Protein AF-A0A9J5WM61-F1 (afdb_monomer)

F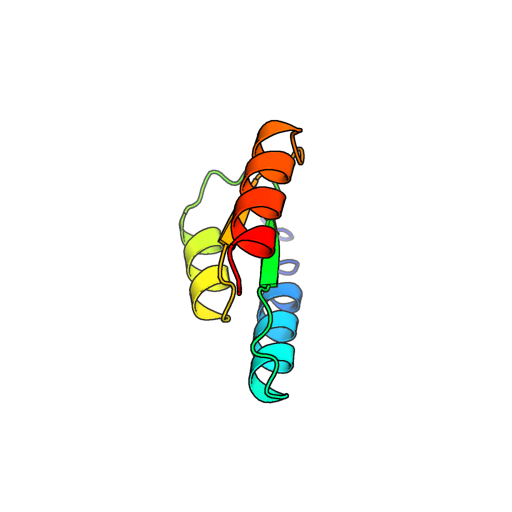oldseek 3Di:
DDDDPPPLPPPLVVLLVCVVVVDPDADEAEAADDPDCVSVVSNVVSPHPYYYYDDCDPVNVVVVVVVVVPPD

Structure (mmCIF, N/CA/C/O backbone):
data_AF-A0A9J5WM61-F1
#
_entry.id   AF-A0A9J5WM61-F1
#
loop_
_atom_site.group_PDB
_atom_site.id
_atom_site.type_symbol
_atom_site.label_atom_id
_atom_site.label_alt_id
_atom_site.label_comp_id
_atom_site.label_asym_id
_atom_site.label_entity_id
_atom_site.label_seq_id
_atom_site.pdbx_PDB_ins_code
_atom_site.Cartn_x
_atom_site.Cartn_y
_atom_site.Cartn_z
_atom_site.occupancy
_atom_site.B_iso_or_equiv
_atom_site.auth_seq_id
_atom_site.auth_comp_id
_atom_site.auth_asym_id
_atom_site.auth_atom_id
_atom_site.pdbx_PDB_model_num
ATOM 1 N N . MET A 1 1 ? 11.559 -5.759 -29.493 1.00 42.38 1 MET A N 1
ATOM 2 C CA . MET A 1 1 ? 11.323 -5.016 -28.232 1.00 42.38 1 MET A CA 1
ATOM 3 C C . MET A 1 1 ? 9.889 -5.266 -27.782 1.00 42.38 1 MET A C 1
ATOM 5 O O . MET A 1 1 ? 9.000 -4.471 -28.036 1.00 42.38 1 MET A O 1
ATOM 9 N N . SER A 1 2 ? 9.631 -6.435 -27.209 1.00 46.31 2 SER A N 1
ATOM 10 C CA . SER A 1 2 ? 8.300 -6.855 -26.769 1.00 46.31 2 SER A CA 1
ATOM 11 C C . SER A 1 2 ? 8.512 -7.672 -25.508 1.00 46.31 2 SER A C 1
ATOM 13 O O . SER A 1 2 ? 9.281 -8.626 -25.579 1.00 46.31 2 SER A O 1
ATOM 15 N N . SER A 1 3 ? 7.945 -7.238 -24.373 1.00 43.59 3 SER A N 1
ATOM 16 C CA . SER A 1 3 ? 7.462 -8.085 -23.254 1.00 43.59 3 SER A CA 1
ATOM 17 C C . SER A 1 3 ? 7.226 -7.314 -21.942 1.00 43.59 3 SER A C 1
ATOM 19 O O . SER A 1 3 ? 6.421 -7.752 -21.126 1.00 43.59 3 SER A O 1
ATOM 21 N N . SER A 1 4 ? 7.826 -6.141 -21.716 1.00 47.25 4 SER A N 1
ATOM 22 C CA . SER A 1 4 ? 7.787 -5.509 -20.377 1.00 47.25 4 SER A CA 1
ATOM 23 C C . SER A 1 4 ? 6.497 -4.732 -20.055 1.00 47.25 4 SER A C 1
ATOM 25 O O . SER A 1 4 ? 6.165 -4.539 -18.891 1.00 47.25 4 SER A O 1
ATOM 27 N N . ALA A 1 5 ? 5.718 -4.317 -21.063 1.00 45.19 5 ALA A N 1
ATOM 28 C CA . ALA A 1 5 ? 4.525 -3.477 -20.867 1.00 45.19 5 ALA A CA 1
ATOM 29 C C . ALA A 1 5 ? 3.239 -4.255 -20.499 1.00 45.19 5 ALA A C 1
ATOM 31 O O . ALA A 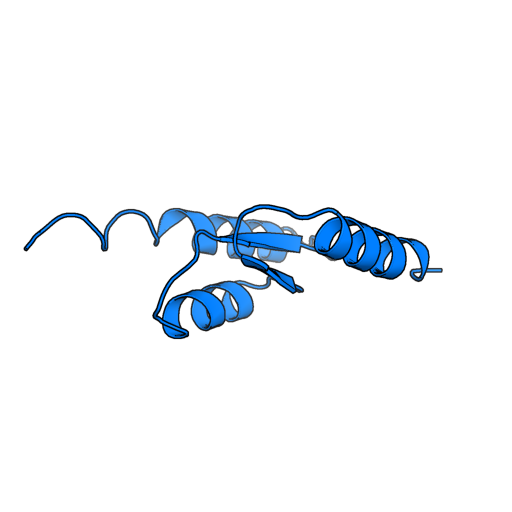1 5 ? 2.223 -3.652 -20.144 1.00 45.19 5 ALA A O 1
ATOM 32 N N . SER A 1 6 ? 3.258 -5.590 -20.583 1.00 39.78 6 SER A N 1
ATOM 33 C CA . SER A 1 6 ? 2.076 -6.435 -20.343 1.00 39.78 6 SER A CA 1
ATOM 34 C C . SER A 1 6 ? 1.808 -6.687 -18.847 1.00 39.78 6 SER A C 1
ATOM 36 O O . SER A 1 6 ? 0.657 -6.786 -18.422 1.00 39.78 6 SER A O 1
ATOM 38 N N . SER A 1 7 ? 2.852 -6.694 -18.008 1.00 47.06 7 SER A N 1
ATOM 39 C CA . SER A 1 7 ? 2.761 -7.138 -16.604 1.00 47.06 7 SER A CA 1
ATOM 40 C C . SER A 1 7 ? 2.222 -6.075 -15.618 1.00 47.06 7 SER A C 1
ATOM 42 O O . SER A 1 7 ? 1.738 -6.403 -14.533 1.00 47.06 7 SER A O 1
ATOM 44 N N . SER A 1 8 ? 2.208 -4.788 -15.995 1.00 52.16 8 SER A N 1
ATOM 45 C CA . SER A 1 8 ? 1.834 -3.676 -15.089 1.00 52.16 8 SER A CA 1
ATOM 46 C C . SER A 1 8 ? 0.361 -3.243 -15.151 1.00 52.16 8 SER A C 1
ATOM 48 O O . SER A 1 8 ? -0.064 -2.372 -14.386 1.00 52.16 8 SER A O 1
ATOM 50 N N . LYS A 1 9 ? -0.459 -3.817 -16.045 1.00 50.94 9 LYS A N 1
ATOM 51 C CA . LYS A 1 9 ? -1.899 -3.484 -16.133 1.00 50.94 9 LYS A CA 1
ATOM 52 C C . LYS A 1 9 ? -2.749 -4.182 -15.065 1.00 50.94 9 LYS A C 1
ATOM 54 O O . LYS A 1 9 ? -3.783 -3.642 -14.682 1.00 50.94 9 LYS A O 1
ATOM 59 N N . GLY A 1 10 ? -2.334 -5.354 -14.578 1.00 61.94 10 GLY A N 1
ATOM 60 C CA . GLY A 1 10 ? -3.115 -6.149 -13.620 1.00 61.94 10 GLY A CA 1
ATOM 61 C C . GLY A 1 10 ? -3.127 -5.572 -12.201 1.00 61.94 10 GLY A C 1
ATOM 62 O O . GLY A 1 10 ? -4.185 -5.444 -11.592 1.00 61.94 10 GLY A O 1
ATOM 63 N N . LYS A 1 11 ? -1.962 -5.151 -11.694 1.00 64.75 11 LYS A N 1
ATOM 64 C CA . LYS A 1 11 ? -1.795 -4.747 -10.286 1.00 64.75 11 LYS A CA 1
ATOM 65 C C . LYS A 1 11 ? -2.582 -3.479 -9.925 1.00 64.75 11 LYS A C 1
ATOM 67 O O . LYS A 1 11 ? -3.261 -3.443 -8.909 1.00 64.75 11 LYS A O 1
ATOM 72 N N . ARG A 1 12 ? -2.591 -2.477 -10.810 1.00 79.94 12 ARG A N 1
ATOM 73 C CA . ARG A 1 12 ? -3.361 -1.231 -10.623 1.00 79.94 12 ARG A CA 1
ATOM 74 C C . ARG A 1 12 ? -4.872 -1.457 -10.641 1.00 79.94 12 ARG A C 1
ATOM 76 O O . ARG A 1 12 ? -5.609 -0.792 -9.920 1.00 79.94 12 ARG A O 1
ATOM 83 N N . LYS A 1 13 ? -5.348 -2.404 -11.458 1.00 86.94 13 LYS A N 1
ATOM 84 C CA . LYS A 1 13 ? -6.772 -2.763 -11.505 1.00 86.94 13 LYS A CA 1
ATOM 85 C C . LYS A 1 13 ? -7.237 -3.379 -10.188 1.00 86.94 13 LYS A C 1
ATOM 87 O O . LYS A 1 13 ? -8.344 -3.073 -9.759 1.00 86.94 13 LYS A O 1
ATOM 92 N N . ALA A 1 14 ? -6.394 -4.187 -9.542 1.00 90.19 14 ALA A N 1
ATOM 93 C CA . ALA A 1 14 ? -6.706 -4.766 -8.240 1.00 90.19 14 ALA A CA 1
ATOM 94 C C . ALA A 1 14 ? -6.901 -3.675 -7.176 1.00 90.19 14 ALA A C 1
ATOM 96 O O . ALA A 1 14 ? -7.953 -3.639 -6.546 1.00 90.19 14 ALA A O 1
A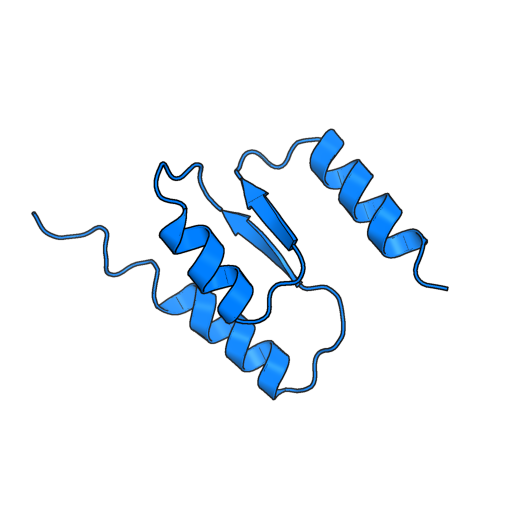TOM 97 N N . THR A 1 15 ? -5.966 -2.725 -7.049 1.00 92.44 15 THR A N 1
ATOM 98 C CA . THR A 1 15 ? -6.094 -1.610 -6.091 1.00 92.44 15 THR A CA 1
ATOM 99 C C . THR A 1 15 ? -7.351 -0.776 -6.342 1.00 92.44 15 THR A C 1
ATOM 101 O O . THR A 1 15 ? -8.130 -0.550 -5.417 1.00 92.44 15 THR A O 1
ATOM 104 N N . LYS A 1 16 ? -7.625 -0.411 -7.605 1.00 93.12 16 LYS A N 1
ATOM 105 C CA . LYS A 1 16 ? -8.858 0.312 -7.967 1.00 93.12 16 LYS A CA 1
ATOM 106 C C . LYS A 1 16 ? -10.112 -0.472 -7.588 1.00 93.12 16 LYS A C 1
ATOM 108 O O . LYS A 1 16 ? -11.072 0.110 -7.088 1.00 93.12 16 LYS A O 1
ATOM 113 N N . LYS A 1 17 ? -10.106 -1.794 -7.793 1.00 94.44 17 LYS A N 1
ATOM 114 C CA . LYS A 1 17 ? -11.225 -2.658 -7.410 1.00 94.44 17 LYS A CA 1
ATOM 115 C C . LYS A 1 17 ? -11.421 -2.668 -5.893 1.00 94.44 17 LYS A C 1
ATOM 117 O O . LYS A 1 17 ? -12.549 -2.463 -5.458 1.00 94.44 17 LYS A O 1
ATOM 122 N N . LEU A 1 18 ? -10.353 -2.822 -5.108 1.00 94.25 18 LEU A N 1
ATOM 123 C CA . LEU A 1 18 ? -10.410 -2.785 -3.641 1.00 94.25 18 LEU A CA 1
ATOM 124 C C . LEU A 1 18 ? -11.003 -1.463 -3.132 1.00 94.25 18 LEU A C 1
ATOM 126 O O . LEU A 1 18 ? -11.922 -1.476 -2.316 1.00 94.25 18 LEU A O 1
ATOM 130 N N . ARG A 1 19 ? -10.567 -0.323 -3.681 1.00 94.75 19 ARG A N 1
ATOM 131 C CA . ARG A 1 19 ? -11.150 0.985 -3.338 1.00 94.75 19 ARG A CA 1
ATOM 132 C C . ARG A 1 19 ? -12.609 1.115 -3.761 1.00 94.75 19 ARG A C 1
ATOM 134 O O . ARG A 1 19 ? -13.422 1.575 -2.971 1.00 94.75 19 ARG A O 1
ATOM 141 N N . SER A 1 20 ? -12.976 0.638 -4.952 1.00 95.56 20 SER A N 1
ATOM 142 C CA . SER A 1 20 ? -14.382 0.625 -5.389 1.00 95.56 20 SER A CA 1
ATOM 143 C C . SER A 1 20 ? -15.287 -0.267 -4.528 1.00 95.56 20 SER A C 1
ATOM 145 O O . SER A 1 20 ? -16.496 -0.075 -4.518 1.00 95.56 20 SER A O 1
ATOM 147 N N . MET A 1 21 ? -14.712 -1.234 -3.802 1.00 96.56 21 MET A N 1
ATOM 148 C CA . MET A 1 21 ? -15.420 -2.061 -2.818 1.00 96.56 21 MET A CA 1
ATOM 149 C C . MET A 1 21 ? -15.572 -1.365 -1.455 1.00 96.56 21 MET A C 1
ATOM 151 O O . MET A 1 21 ? -16.095 -1.972 -0.528 1.00 96.56 21 MET A O 1
ATOM 155 N N . GLY A 1 22 ? -15.118 -0.115 -1.317 1.00 95.25 22 GLY A N 1
ATOM 156 C CA . GLY A 1 22 ? -15.229 0.659 -0.081 1.00 95.25 22 GLY A CA 1
ATOM 157 C C . GLY A 1 22 ? -14.133 0.372 0.947 1.00 95.25 22 GLY A C 1
ATOM 158 O O . GLY A 1 22 ? -14.278 0.761 2.101 1.00 95.25 22 GLY A O 1
ATOM 159 N N . ILE A 1 23 ? -13.033 -0.292 0.569 1.00 94.75 23 ILE A N 1
ATOM 160 C CA . ILE A 1 23 ? -11.910 -0.518 1.489 1.00 94.75 23 ILE A CA 1
ATOM 161 C C . ILE A 1 23 ? -11.229 0.817 1.801 1.00 94.75 23 ILE A C 1
ATOM 163 O O . ILE A 1 23 ? -10.640 1.453 0.923 1.00 94.75 23 ILE A O 1
ATOM 167 N N . THR A 1 24 ? -11.269 1.206 3.073 1.00 92.00 24 THR A N 1
ATOM 168 C CA . THR A 1 24 ? -10.632 2.418 3.615 1.00 92.00 24 THR A CA 1
ATOM 169 C C . THR A 1 24 ? -9.339 2.123 4.374 1.00 92.00 24 THR A C 1
ATOM 171 O O . THR A 1 24 ? -8.564 3.035 4.656 1.00 92.00 24 THR A O 1
ATOM 174 N N . THR A 1 25 ? -9.070 0.851 4.685 1.00 92.12 25 THR A N 1
ATOM 175 C CA . THR A 1 25 ? -7.807 0.410 5.286 1.00 92.12 25 THR A CA 1
ATOM 176 C C . THR A 1 25 ? -6.623 0.773 4.391 1.00 92.12 25 THR A C 1
ATOM 178 O O . THR A 1 25 ? -6.767 0.918 3.173 1.00 92.12 25 THR A O 1
ATOM 181 N N . MET A 1 26 ? -5.451 0.924 5.010 1.00 92.81 26 MET A N 1
ATOM 182 C CA . MET A 1 26 ? -4.220 1.243 4.300 1.00 92.81 26 MET A CA 1
ATOM 183 C C . MET A 1 26 ? -3.859 0.130 3.305 1.00 92.81 26 MET A C 1
ATOM 185 O O . MET A 1 26 ? -3.851 -1.046 3.668 1.00 92.81 26 MET A O 1
ATOM 189 N N . ILE A 1 27 ? -3.545 0.499 2.065 1.00 93.31 27 ILE A N 1
ATOM 190 C CA . ILE A 1 27 ? -3.066 -0.401 1.016 1.00 93.31 27 ILE A CA 1
ATOM 191 C C . ILE A 1 27 ? -1.648 0.027 0.641 1.00 93.31 27 ILE A C 1
ATOM 193 O O . ILE A 1 27 ? -1.432 1.130 0.136 1.00 93.31 27 ILE A O 1
ATOM 197 N N . VAL A 1 28 ? -0.695 -0.878 0.863 1.00 91.50 28 VAL A N 1
ATOM 198 C CA . VAL A 1 28 ? 0.732 -0.653 0.611 1.00 91.50 28 VAL A CA 1
ATOM 199 C C . VAL A 1 28 ? 1.177 -1.456 -0.607 1.00 91.50 28 VAL A C 1
ATOM 201 O O . VAL A 1 28 ? 0.963 -2.668 -0.680 1.00 91.50 28 VAL A O 1
ATOM 204 N N . GLY A 1 29 ? 1.808 -0.788 -1.569 1.00 89.62 29 GLY A N 1
ATOM 205 C CA . GLY A 1 29 ? 2.421 -1.430 -2.730 1.00 89.62 29 GLY A CA 1
ATOM 206 C C . GLY A 1 29 ? 3.886 -1.761 -2.483 1.00 89.62 29 GLY A C 1
ATOM 207 O O . GLY A 1 29 ? 4.635 -0.915 -2.016 1.00 89.62 29 GLY A O 1
ATOM 208 N N . ILE A 1 30 ? 4.313 -2.971 -2.849 1.00 88.12 30 ILE A N 1
ATOM 209 C CA . ILE A 1 30 ? 5.731 -3.351 -2.872 1.00 88.12 30 ILE A CA 1
ATOM 210 C C . ILE A 1 30 ? 6.138 -3.627 -4.319 1.00 88.12 30 ILE A C 1
ATOM 212 O O . ILE A 1 30 ? 5.653 -4.570 -4.960 1.00 88.12 30 ILE A O 1
ATOM 216 N N . THR A 1 31 ? 7.022 -2.792 -4.848 1.00 82.50 31 THR A N 1
ATOM 217 C CA . THR A 1 31 ? 7.432 -2.781 -6.257 1.00 82.50 31 THR A CA 1
ATOM 218 C C . THR A 1 31 ? 8.876 -3.239 -6.408 1.00 82.50 31 THR A C 1
ATOM 220 O O . THR A 1 31 ? 9.655 -3.192 -5.470 1.00 82.50 31 THR A O 1
ATOM 223 N N . THR A 1 32 ? 9.247 -3.785 -7.562 1.00 82.06 32 THR A N 1
ATOM 224 C CA . THR A 1 32 ? 10.673 -3.958 -7.882 1.00 82.06 32 THR A CA 1
ATOM 225 C C . THR A 1 32 ? 11.302 -2.582 -8.085 1.00 82.06 32 THR A C 1
ATOM 227 O O . THR A 1 32 ? 10.581 -1.736 -8.613 1.00 82.06 32 THR A O 1
ATOM 230 N N . PRO A 1 33 ? 12.588 -2.376 -7.741 1.00 71.00 33 PRO A N 1
ATOM 231 C CA . PRO A 1 33 ? 13.289 -1.143 -8.079 1.00 71.00 33 PRO A CA 1
ATOM 232 C C . PRO A 1 33 ? 13.094 -0.854 -9.561 1.00 71.00 33 PRO A C 1
ATOM 234 O O . PRO A 1 33 ? 13.395 -1.706 -10.405 1.00 71.00 33 PRO A O 1
ATOM 237 N N . ASP A 1 34 ? 12.498 0.289 -9.867 1.00 67.31 34 ASP A N 1
ATOM 238 C CA . ASP A 1 34 ? 12.218 0.700 -11.234 1.00 67.31 34 ASP A CA 1
ATOM 239 C C . ASP A 1 34 ? 12.795 2.095 -11.418 1.00 67.31 34 ASP A C 1
ATOM 241 O O . ASP A 1 34 ? 12.609 2.983 -10.596 1.00 67.31 34 ASP A O 1
ATOM 245 N N . VAL A 1 35 ? 13.506 2.294 -12.520 1.00 59.97 35 VAL A N 1
ATOM 246 C CA . VAL A 1 35 ? 14.179 3.561 -12.830 1.00 59.97 35 VAL A CA 1
ATOM 247 C C . VAL A 1 35 ? 13.164 4.638 -13.247 1.00 59.97 35 VAL A C 1
ATOM 249 O O . VAL A 1 35 ? 13.533 5.773 -13.534 1.00 59.97 35 VAL A O 1
ATOM 252 N N . ASN A 1 36 ? 11.880 4.276 -13.355 1.00 67.00 36 ASN A N 1
ATOM 253 C CA . ASN A 1 36 ? 10.838 5.114 -13.921 1.00 67.00 36 ASN A CA 1
ATOM 254 C C . ASN A 1 36 ? 9.725 5.444 -12.914 1.00 6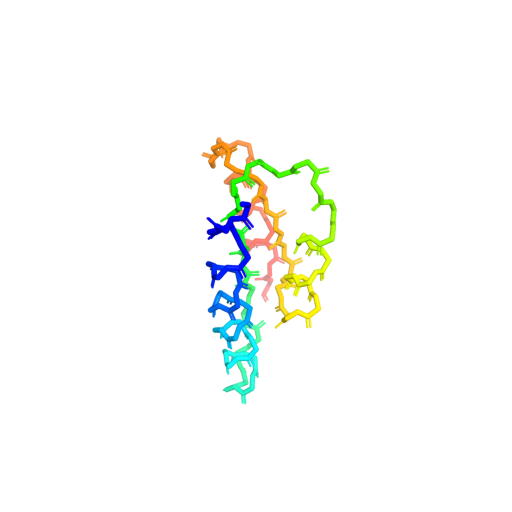7.00 36 ASN A C 1
ATOM 256 O O . ASN A 1 36 ? 8.788 4.664 -12.706 1.00 67.00 36 ASN A O 1
ATOM 260 N N . ASP A 1 37 ? 9.759 6.680 -12.412 1.00 70.62 37 ASP A N 1
ATOM 261 C CA . ASP A 1 37 ? 8.765 7.289 -11.512 1.00 70.62 37 ASP A CA 1
ATOM 262 C C . ASP A 1 37 ? 7.316 7.193 -12.011 1.00 70.62 37 ASP A C 1
ATOM 264 O O . ASP A 1 37 ? 6.359 7.255 -11.231 1.00 70.62 37 ASP A O 1
ATOM 268 N N . LYS A 1 38 ? 7.117 7.011 -13.323 1.00 71.50 38 LYS A N 1
ATOM 269 C CA . LYS A 1 38 ? 5.785 6.855 -13.910 1.00 71.50 38 LYS A CA 1
ATOM 270 C C . LYS A 1 38 ? 5.032 5.667 -13.316 1.00 71.50 38 LYS A C 1
ATOM 272 O O . LYS A 1 38 ? 3.825 5.767 -13.098 1.00 71.50 38 LYS A O 1
ATOM 277 N N . TYR A 1 39 ? 5.718 4.562 -13.026 1.00 71.12 39 TYR A N 1
ATOM 278 C CA . TYR A 1 39 ? 5.064 3.395 -12.437 1.00 71.12 39 TYR A CA 1
ATOM 279 C C . TYR A 1 39 ? 4.572 3.690 -11.028 1.00 71.12 39 TYR A C 1
ATOM 281 O O . TYR A 1 39 ? 3.421 3.383 -10.717 1.00 71.12 39 TYR A O 1
ATOM 289 N N . HIS A 1 40 ? 5.398 4.349 -10.217 1.00 77.25 40 HIS A N 1
ATOM 290 C CA . HIS A 1 40 ? 5.032 4.763 -8.869 1.00 77.25 40 HIS A CA 1
ATOM 291 C C . HIS A 1 40 ? 3.783 5.657 -8.881 1.00 77.25 40 HIS A C 1
ATOM 293 O O . HIS A 1 40 ? 2.799 5.371 -8.195 1.00 77.25 40 HIS A O 1
ATOM 299 N N . LYS A 1 41 ? 3.756 6.670 -9.758 1.00 81.94 41 LYS A N 1
ATOM 300 C CA . LYS A 1 41 ? 2.606 7.575 -9.896 1.00 81.94 41 LYS A CA 1
ATOM 301 C C . LYS A 1 41 ? 1.316 6.840 -10.262 1.00 81.94 41 LYS A C 1
ATOM 303 O O . LYS A 1 41 ? 0.280 7.061 -9.640 1.00 81.94 41 LYS A O 1
ATOM 308 N N . GLU A 1 42 ? 1.374 5.922 -11.223 1.00 84.00 42 GLU A N 1
ATOM 309 C CA . GLU A 1 42 ? 0.198 5.160 -11.659 1.00 84.00 42 GLU A CA 1
ATOM 310 C C . GLU A 1 42 ? -0.361 4.225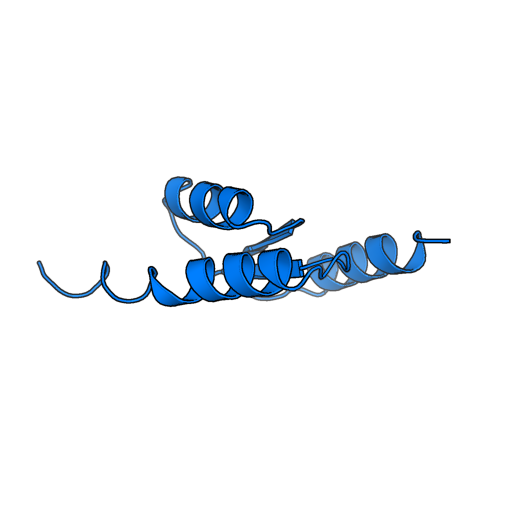 -10.565 1.00 84.00 42 GLU A C 1
ATOM 312 O O . GLU A 1 42 ? -1.544 3.871 -10.599 1.00 84.00 42 GLU A O 1
ATOM 317 N N . PHE A 1 43 ? 0.471 3.792 -9.611 1.00 83.31 43 PHE A N 1
ATOM 318 C CA . PHE A 1 43 ? 0.046 3.017 -8.443 1.00 83.31 43 PHE A CA 1
ATOM 319 C C . PHE A 1 43 ? -0.613 3.891 -7.372 1.00 83.31 43 PHE A C 1
ATOM 321 O O . PHE A 1 43 ? -1.653 3.503 -6.834 1.00 83.31 43 PHE A O 1
ATOM 328 N N . MET A 1 44 ? -0.071 5.083 -7.123 1.00 86.88 44 MET A N 1
ATOM 329 C CA . MET A 1 44 ? -0.689 6.063 -6.224 1.00 86.88 44 MET A CA 1
ATOM 330 C C . MET A 1 44 ? -2.058 6.511 -6.762 1.00 86.88 44 MET A C 1
ATOM 332 O O . MET A 1 44 ? -3.053 6.459 -6.045 1.00 86.88 44 MET A O 1
ATOM 336 N N . GLU A 1 45 ? -2.165 6.800 -8.064 1.00 89.69 45 GLU A N 1
ATOM 337 C CA . GLU A 1 45 ? -3.441 7.112 -8.739 1.00 89.69 45 GLU A CA 1
ATOM 338 C C . GLU A 1 45 ? -4.457 5.954 -8.711 1.00 89.69 45 GLU A C 1
ATOM 340 O O . GLU A 1 45 ? -5.658 6.156 -8.899 1.00 89.69 45 GLU A O 1
ATOM 345 N N . ALA A 1 46 ? -4.003 4.714 -8.507 1.00 90.25 46 ALA A N 1
ATOM 346 C CA . ALA A 1 46 ? -4.886 3.563 -8.341 1.00 90.25 46 ALA A CA 1
ATOM 347 C C . ALA A 1 46 ? -5.497 3.466 -6.932 1.00 90.25 46 ALA A C 1
ATOM 349 O O . ALA A 1 46 ? -6.402 2.652 -6.732 1.00 90.25 46 ALA A O 1
ATOM 350 N N . GLY A 1 47 ? -5.029 4.290 -5.989 1.00 92.12 47 GLY A N 1
ATOM 351 C CA . GLY A 1 47 ? -5.530 4.375 -4.622 1.00 92.12 47 GLY A CA 1
ATOM 352 C C . GLY A 1 47 ? -4.674 3.647 -3.586 1.00 92.12 47 GLY A C 1
ATOM 353 O O . GLY A 1 47 ? -5.221 3.216 -2.572 1.00 92.12 47 GLY A O 1
ATOM 354 N N . LEU A 1 48 ? -3.373 3.457 -3.828 1.00 92.62 48 LEU A N 1
ATOM 355 C CA . LEU A 1 48 ? -2.444 3.115 -2.745 1.00 92.62 48 LEU A CA 1
ATOM 356 C C . LEU A 1 48 ? -2.248 4.313 -1.813 1.00 92.62 48 LEU A C 1
ATOM 358 O O . LEU A 1 48 ? -2.303 5.454 -2.265 1.00 92.62 48 LEU A O 1
ATOM 362 N N . ASP A 1 49 ? -1.978 4.038 -0.540 1.00 92.25 49 ASP A N 1
ATOM 363 C CA . ASP A 1 49 ? -1.570 5.072 0.422 1.00 92.25 49 ASP A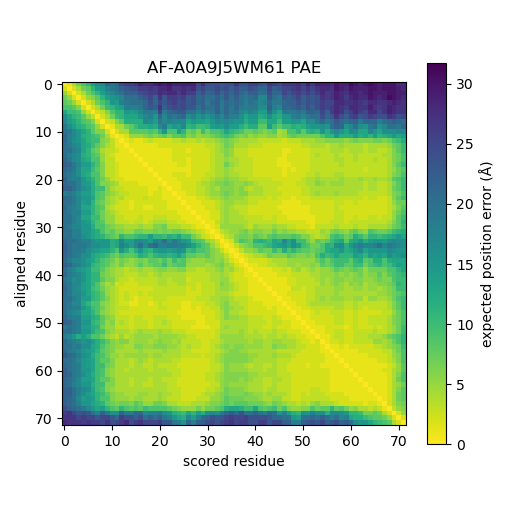 CA 1
ATOM 364 C C . ASP A 1 49 ? -0.048 5.236 0.444 1.00 92.25 49 ASP A C 1
ATOM 366 O O . ASP A 1 49 ? 0.468 6.339 0.577 1.00 92.25 49 ASP A O 1
ATOM 370 N N . GLU A 1 50 ? 0.668 4.122 0.301 1.00 89.88 50 GLU A N 1
ATOM 371 C CA . GLU A 1 50 ? 2.124 4.050 0.378 1.00 89.88 50 GLU A CA 1
ATOM 372 C C . GLU A 1 50 ? 2.635 3.056 -0.666 1.00 89.88 50 GLU A C 1
ATOM 374 O O . GLU A 1 50 ? 1.984 2.047 -0.972 1.00 89.88 50 GLU A O 1
ATOM 379 N N . CYS A 1 51 ? 3.832 3.299 -1.189 1.00 88.38 51 CYS A N 1
ATOM 380 C CA . CYS A 1 51 ? 4.495 2.370 -2.085 1.00 88.38 51 CYS A CA 1
ATOM 381 C C . CYS A 1 51 ? 6.001 2.365 -1.818 1.00 88.38 51 CYS A C 1
ATOM 383 O O . CYS A 1 51 ? 6.627 3.413 -1.705 1.00 88.38 51 CYS A O 1
ATOM 385 N N . TYR A 1 52 ? 6.571 1.168 -1.719 1.00 88.31 52 TYR A N 1
ATOM 386 C CA . TYR A 1 52 ? 7.982 0.950 -1.424 1.00 88.31 52 TYR A CA 1
ATOM 387 C C . TYR A 1 52 ? 8.613 0.039 -2.470 1.00 88.31 52 TYR A C 1
ATOM 389 O O . TYR A 1 52 ? 7.942 -0.791 -3.096 1.00 88.31 52 TYR A O 1
ATOM 397 N N . GLU A 1 53 ? 9.918 0.175 -2.645 1.00 87.19 53 GLU A N 1
ATOM 398 C CA . GLU A 1 53 ? 10.698 -0.733 -3.474 1.00 87.19 53 GLU A CA 1
ATOM 399 C C . GLU A 1 53 ? 11.124 -1.979 -2.692 1.00 87.19 53 GLU A C 1
ATOM 401 O O . GLU A 1 53 ? 11.168 -2.009 -1.463 1.00 87.19 53 GLU A O 1
ATOM 406 N N . LYS A 1 54 ? 11.431 -3.042 -3.430 1.00 86.62 54 LYS A N 1
ATOM 407 C CA . LYS A 1 54 ? 12.053 -4.253 -2.906 1.00 86.62 54 LYS A CA 1
ATOM 408 C C . LYS A 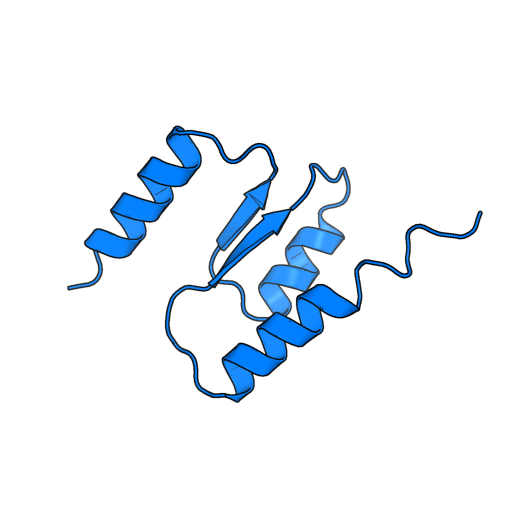1 54 ? 13.560 -4.031 -2.711 1.00 86.62 54 LYS A C 1
ATOM 410 O O . LYS A 1 54 ? 14.166 -3.334 -3.517 1.00 86.62 54 LYS A O 1
ATOM 415 N N . PRO A 1 55 ? 14.195 -4.750 -1.770 1.00 90.00 55 PRO A N 1
ATOM 416 C CA . PRO A 1 55 ? 13.586 -5.704 -0.846 1.00 90.00 55 PRO A CA 1
ATOM 417 C C . PRO A 1 55 ? 12.788 -5.000 0.253 1.00 90.00 55 PRO A C 1
ATOM 419 O O . PRO A 1 55 ? 13.051 -3.857 0.595 1.00 90.00 55 PRO A O 1
ATOM 422 N N . LEU A 1 56 ? 11.815 -5.708 0.826 1.00 89.56 56 LEU A N 1
ATOM 423 C CA . LEU A 1 56 ? 11.094 -5.217 1.994 1.00 89.56 56 LEU A CA 1
ATOM 424 C C . LEU A 1 56 ? 12.038 -5.270 3.204 1.00 89.56 56 LEU A C 1
ATOM 426 O O . LEU A 1 56 ? 12.253 -6.341 3.774 1.00 89.56 56 LEU A O 1
ATOM 430 N N . THR A 1 57 ? 12.659 -4.141 3.534 1.00 92.81 57 THR A N 1
ATOM 431 C CA . THR A 1 57 ? 13.643 -4.060 4.616 1.00 92.81 57 THR A CA 1
ATOM 432 C C . THR A 1 57 ? 12.976 -3.942 5.988 1.00 92.81 57 THR A C 1
ATOM 434 O O . THR A 1 57 ? 11.771 -3.691 6.103 1.00 92.81 57 THR A O 1
ATOM 437 N N . LYS A 1 58 ? 13.766 -4.129 7.054 1.00 94.56 58 LYS A N 1
ATOM 438 C CA . LYS A 1 58 ? 13.278 -3.989 8.435 1.00 94.56 58 LYS A CA 1
ATOM 439 C C . LYS A 1 58 ? 12.807 -2.566 8.714 1.00 94.56 58 LYS A C 1
ATOM 441 O O . LYS A 1 58 ? 11.810 -2.392 9.399 1.00 94.56 58 LYS A O 1
ATOM 446 N N . GLU A 1 59 ? 13.480 -1.580 8.141 1.00 93.56 59 GLU A N 1
ATOM 447 C CA . GLU A 1 59 ? 13.177 -0.159 8.298 1.00 93.56 59 GLU A CA 1
ATOM 448 C C . GLU A 1 59 ? 11.829 0.181 7.647 1.00 93.56 59 GLU A C 1
ATOM 450 O O . GLU A 1 59 ? 11.004 0.862 8.254 1.00 93.56 59 GLU A O 1
ATOM 455 N N . ILE A 1 60 ? 11.554 -0.365 6.452 1.00 92.50 60 ILE A N 1
ATOM 456 C CA . ILE A 1 60 ? 10.248 -0.212 5.791 1.00 92.50 60 ILE A CA 1
ATOM 457 C C . ILE A 1 60 ? 9.145 -0.827 6.658 1.00 92.50 60 ILE A C 1
ATOM 459 O O . ILE A 1 60 ? 8.108 -0.205 6.875 1.00 92.50 60 ILE A O 1
ATOM 463 N N . LEU A 1 61 ? 9.369 -2.034 7.188 1.00 92.56 61 LEU A N 1
ATOM 464 C CA . LEU A 1 61 ? 8.403 -2.696 8.067 1.00 92.56 61 LEU A CA 1
ATOM 465 C C . LEU A 1 61 ? 8.167 -1.923 9.365 1.00 92.56 61 LEU A C 1
ATOM 467 O O . LEU A 1 61 ? 7.016 -1.756 9.752 1.00 92.56 61 LEU A O 1
ATOM 471 N N . GLN A 1 62 ? 9.221 -1.434 10.019 1.00 93.75 62 GLN A N 1
ATOM 472 C CA . GLN A 1 62 ? 9.103 -0.615 11.227 1.00 93.75 62 GLN A CA 1
ATOM 47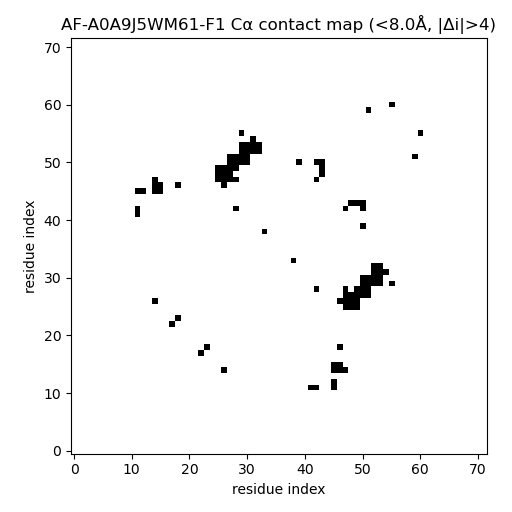3 C C . GLN A 1 62 ? 8.282 0.645 10.953 1.00 93.75 62 GLN A C 1
ATOM 475 O O . GLN A 1 62 ? 7.307 0.893 11.657 1.00 93.75 62 GLN A O 1
ATOM 480 N N . SER A 1 63 ? 8.587 1.361 9.867 1.00 90.62 63 SER A N 1
ATOM 481 C CA . SER A 1 63 ? 7.820 2.541 9.457 1.00 90.62 63 SER A CA 1
ATOM 482 C C . SER A 1 63 ? 6.343 2.214 9.205 1.00 90.62 63 SER A C 1
ATOM 484 O O . SER A 1 63 ? 5.457 2.955 9.630 1.00 90.62 63 SER A O 1
ATOM 486 N N . LEU A 1 64 ? 6.050 1.086 8.551 1.00 91.81 64 LEU A N 1
ATOM 487 C CA . LEU A 1 64 ? 4.677 0.635 8.319 1.00 91.81 64 LEU A CA 1
ATOM 488 C C . LEU A 1 64 ? 3.946 0.296 9.621 1.00 91.81 64 LEU A C 1
ATOM 490 O O . LEU A 1 64 ? 2.786 0.672 9.778 1.00 91.81 64 LEU A O 1
ATOM 494 N N . VAL A 1 65 ? 4.609 -0.397 10.547 1.0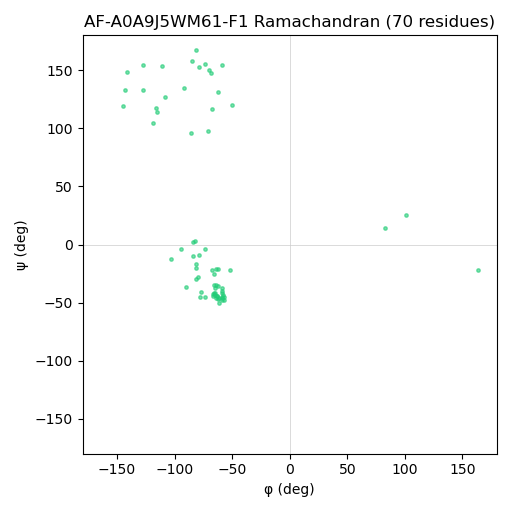0 92.12 65 VAL A N 1
ATOM 495 C CA . VAL A 1 65 ? 4.041 -0.750 11.856 1.00 92.12 65 VAL A CA 1
ATOM 496 C C . VAL A 1 65 ? 3.713 0.512 12.648 1.00 92.12 65 VAL A C 1
ATOM 498 O O . VAL A 1 65 ? 2.589 0.639 13.121 1.00 92.12 65 VAL A O 1
ATOM 501 N N . GLU A 1 66 ? 4.629 1.478 12.715 1.00 90.81 66 GLU A N 1
ATOM 502 C CA . GLU A 1 66 ? 4.394 2.768 13.377 1.00 90.81 66 GLU A CA 1
ATOM 503 C C . GLU A 1 66 ? 3.194 3.512 12.771 1.00 90.81 66 GLU A C 1
ATOM 505 O O . GLU A 1 66 ? 2.330 4.006 13.498 1.00 90.81 66 GLU A O 1
ATOM 510 N N . LYS A 1 67 ? 3.078 3.536 11.437 1.00 88.31 67 LYS A N 1
ATOM 511 C CA . LYS A 1 67 ? 1.941 4.162 10.737 1.00 88.31 67 LYS A CA 1
ATOM 512 C C . LYS A 1 67 ? 0.604 3.479 11.034 1.00 88.31 67 LYS A C 1
ATOM 514 O O . LYS A 1 67 ? -0.421 4.156 11.082 1.00 88.31 67 LYS A O 1
ATOM 519 N N . ILE A 1 68 ? 0.595 2.157 11.212 1.00 87.50 68 ILE A N 1
ATOM 520 C CA . ILE A 1 68 ? -0.624 1.392 11.519 1.00 87.50 68 ILE A CA 1
ATOM 521 C C . ILE A 1 68 ? -1.000 1.546 12.994 1.00 87.50 68 ILE A C 1
ATOM 523 O O . ILE A 1 68 ? -2.166 1.786 13.294 1.00 87.50 68 ILE A O 1
ATOM 527 N N . SER A 1 69 ? -0.031 1.444 13.904 1.00 81.88 69 SER A N 1
ATOM 528 C CA . SER A 1 69 ? -0.254 1.547 15.350 1.00 81.88 69 SER A CA 1
ATOM 529 C C . SER A 1 69 ? -0.686 2.943 15.803 1.00 81.88 69 SER A C 1
ATOM 531 O O . SER A 1 69 ? -1.323 3.061 16.843 1.00 81.88 69 SER A O 1
ATOM 533 N N . ASN A 1 70 ? -0.407 3.985 15.016 1.00 64.50 70 ASN A N 1
ATOM 534 C CA . ASN A 1 70 ? -0.846 5.354 15.302 1.00 64.50 70 ASN A CA 1
ATOM 535 C C . ASN A 1 70 ? -2.280 5.672 14.829 1.00 64.50 70 ASN A C 1
ATOM 537 O O . ASN A 1 70 ? -2.737 6.804 14.994 1.00 64.50 70 ASN A O 1
ATOM 541 N N . LYS A 1 71 ? -3.012 4.708 14.251 1.00 55.91 71 LYS A N 1
ATOM 542 C CA . LYS A 1 71 ? -4.459 4.843 14.027 1.00 55.91 71 LYS A CA 1
ATOM 543 C C . LYS A 1 71 ? -5.203 4.408 15.292 1.00 55.91 71 LYS A C 1
ATOM 545 O O . LYS A 1 71 ? -5.406 3.217 15.508 1.00 55.91 71 LYS A O 1
ATOM 550 N N . VAL A 1 72 ? -5.534 5.414 16.106 1.00 42.59 72 VAL A N 1
ATOM 551 C CA . VAL A 1 72 ? -6.440 5.368 17.272 1.00 42.59 72 VAL A CA 1
ATOM 552 C C . VAL A 1 72 ? -7.765 4.697 16.920 1.00 42.59 72 VAL A C 1
ATOM 554 O O . VAL A 1 72 ? -8.298 5.008 15.829 1.00 42.59 72 VAL A O 1
#

Sequence (72 aa):
MSSSASSSKGKRKATKKLRSMGITTMIVGITTPDVNDKYHKEFMEAGLDECYEKPLTKEILQSLVEKISNKV

InterPro domains:
  IPR011006 CheY-like superfamily [SSF52172] (14-69)
  IPR052048 Signal Transduction Response Regulator [PTHR43228] (14-71)

Mean predicted aligned error: 8.1 Å

Solvent-accessible surface area (backbone atoms only — not comparable to full-atom values): 4510 Å² total; per-residue (Å²): 145,84,74,79,80,69,71,66,63,59,62,37,51,50,43,37,48,46,46,75,69,66,56,79,71,90,41,74,46,80,38,70,79,65,101,52,68,66,59,60,50,54,39,44,76,24,64,39,78,44,74,44,55,54,74,87,44,71,66,59,50,50,55,51,49,55,62,56,71,69,62,127

Radius of gyration: 13.67 Å; Cα contacts (8 Å, |Δi|>4): 53; chains: 1; bounding box: 30×16×46 Å

Secondary structure (DSSP, 8-state):
--STTSTHHHHHHHHHHHHHTT--S--EEEE---S-HHHHHHHHTTT-SEEEESS--HHHHHHHHHHHHT--

Nearest PDB structures (foldseek):
  2vuh-assembly1_B-2  TM=7.921E-01  e=1.329E+00  Rhodobacter capsulatus
  3m6m-assembly1_F  TM=8.307E-01  e=1.744E+00  Xanthomonas campestris pv. campestris
  2vui-assembly1_B-2  TM=7.796E-01  e=1.329E+00  Rhodobacter capsulatus
  4r3u-assembly1_C  TM=6.579E-01  e=1.744E+00  Aquincola tertiaricarbonis
  5hek-assembly3_B  TM=3.221E-01  e=3.940E+00  Helicobacter pylori 26695

pLDDT: mean 80.11, std 16.79, range [39.78, 96.56]

Organism: Solanum commersonii (NCBI:txid4109)